Protein AF-A0A6V2DMD3-F1 (afdb_monomer_lite)

Foldseek 3Di:
DVCVVPVQVLLLVVLVVCQVVVCVQFNHKDFFQDQDPDDPVPDPDDQPGSGTRNKIKHQAGPQCVVQQWLQCCLPVPQPVVQVCCCPPVVWGWHWDADSPRRMIMIGISDHDDPVNSVVSNVDDTHPSHPCPPPVVVVVVVVVVVVVVPDDDDDDDDDDDDDDDDDDDDDDDDDD

InterPro domains:
  IPR025114 Beta-carotene isomerase D27-like, C-terminal [PF13225] (24-115)
  IPR038938 Beta-carotene isomerase D27-like [PTHR33591] (9-131)

Radius of gyration: 24.57 Å; chains: 1; bounding box: 37×68×65 Å

pLDDT: mean 73.6, std 21.99, range [28.81, 95.19]

Secondary structure (DSSP, 8-state):
--TTT-HHHHHHHHHHHHHHHHHHHTS-EEEE----S---TT-SS------SS-EEEESS-HHHHHH--HHHIIIIIIHHHHHHIIIII---EEEEE-TTT--EEEEETPPPPHHHHHHHHTPPPPTT-TTTTHHHHHHHHHHHHHTT--S------------------------

Organism: NCBI:txid49249

Structure (mmCIF, N/CA/C/O backbone):
data_AF-A0A6V2DMD3-F1
#
_entry.id   AF-A0A6V2DMD3-F1
#
loop_
_atom_site.group_PDB
_atom_site.id
_atom_site.type_symbol
_atom_site.label_atom_id
_atom_site.label_alt_id
_atom_site.label_comp_id
_atom_site.label_asym_id
_atom_site.label_entity_id
_atom_site.label_seq_id
_atom_site.pdbx_PDB_ins_code
_atom_site.Cartn_x
_atom_site.Cartn_y
_atom_site.Cartn_z
_atom_site.occupancy
_atom_site.B_iso_or_equiv
_atom_site.auth_seq_id
_atom_site.auth_comp_id
_atom_site.auth_asym_id
_atom_site.auth_atom_id
_atom_site.pdbx_PDB_model_num
ATOM 1 N N . MET A 1 1 ? 19.641 -5.371 -5.983 1.00 52.38 1 MET A N 1
ATOM 2 C CA . MET A 1 1 ? 19.283 -5.050 -7.387 1.00 52.38 1 MET A CA 1
ATOM 3 C C . MET A 1 1 ? 19.098 -6.328 -8.225 1.00 52.38 1 MET A C 1
ATOM 5 O O . MET A 1 1 ? 19.774 -6.500 -9.228 1.00 52.38 1 MET A O 1
ATOM 9 N N . PHE A 1 2 ? 18.177 -7.222 -7.837 1.00 55.59 2 PHE A N 1
ATOM 10 C CA . PHE A 1 2 ? 17.832 -8.437 -8.608 1.00 55.59 2 PHE A CA 1
ATOM 11 C C . PHE A 1 2 ? 16.557 -8.271 -9.464 1.00 55.59 2 PHE A C 1
ATOM 13 O O . PHE A 1 2 ? 16.241 -9.147 -10.261 1.00 55.59 2 PHE A O 1
ATOM 20 N N . ALA A 1 3 ? 15.847 -7.141 -9.340 1.00 59.28 3 ALA A N 1
ATOM 21 C CA . ALA A 1 3 ? 14.579 -6.881 -10.030 1.00 59.28 3 ALA A CA 1
ATOM 22 C C . ALA A 1 3 ? 14.731 -6.442 -11.501 1.00 59.28 3 ALA A C 1
ATOM 24 O O . ALA A 1 3 ? 13.913 -6.801 -12.341 1.00 59.28 3 ALA A O 1
ATOM 25 N N . LYS A 1 4 ? 15.806 -5.715 -11.834 1.00 65.50 4 LYS A N 1
ATOM 26 C CA . LYS A 1 4 ? 16.064 -5.181 -13.186 1.00 65.50 4 LYS A CA 1
ATOM 27 C C . LYS A 1 4 ? 16.256 -6.246 -14.283 1.00 65.50 4 LYS A C 1
ATOM 29 O O . LYS A 1 4 ? 15.747 -6.022 -15.375 1.00 65.50 4 LYS A O 1
ATOM 34 N N . PRO A 1 5 ? 16.943 -7.386 -14.049 1.00 72.00 5 PRO A N 1
ATOM 35 C CA . PRO A 1 5 ? 17.086 -8.402 -15.093 1.00 72.00 5 PRO A CA 1
ATOM 36 C C . PRO A 1 5 ? 15.813 -9.236 -15.322 1.00 72.00 5 PRO A C 1
ATOM 38 O O . PRO A 1 5 ? 15.647 -9.774 -16.411 1.00 72.00 5 PRO A O 1
ATOM 41 N N . PHE A 1 6 ? 14.908 -9.340 -14.337 1.00 78.62 6 PHE A N 1
ATOM 42 C CA . PHE A 1 6 ? 13.688 -10.157 -14.429 1.00 78.62 6 PHE A CA 1
ATOM 43 C C . PHE A 1 6 ? 12.488 -9.487 -13.723 1.00 78.62 6 PHE A C 1
ATOM 45 O O . PHE A 1 6 ? 12.069 -9.936 -12.648 1.00 78.62 6 PHE A O 1
ATOM 52 N N . PRO A 1 7 ? 11.898 -8.430 -14.314 1.00 75.88 7 PRO A N 1
ATOM 53 C CA . PRO A 1 7 ? 10.888 -7.601 -13.646 1.00 75.88 7 PRO A CA 1
ATOM 54 C C . PRO A 1 7 ? 9.601 -8.365 -13.300 1.00 75.88 7 PRO A C 1
ATOM 56 O O . PRO A 1 7 ? 9.080 -8.232 -12.196 1.00 75.88 7 PRO A O 1
ATOM 59 N N . VAL A 1 8 ? 9.123 -9.239 -14.192 1.00 81.31 8 VAL A N 1
ATOM 60 C CA . VAL A 1 8 ? 7.889 -10.022 -13.979 1.00 81.31 8 VAL A CA 1
ATOM 61 C C . VAL A 1 8 ? 8.061 -11.067 -12.874 1.00 81.31 8 VAL A C 1
ATOM 63 O O . VAL A 1 8 ? 7.178 -11.246 -12.039 1.00 81.31 8 VAL A O 1
ATOM 66 N N . PHE A 1 9 ? 9.204 -11.758 -12.844 1.00 85.00 9 PHE A N 1
ATOM 67 C CA . PHE A 1 9 ? 9.491 -12.746 -1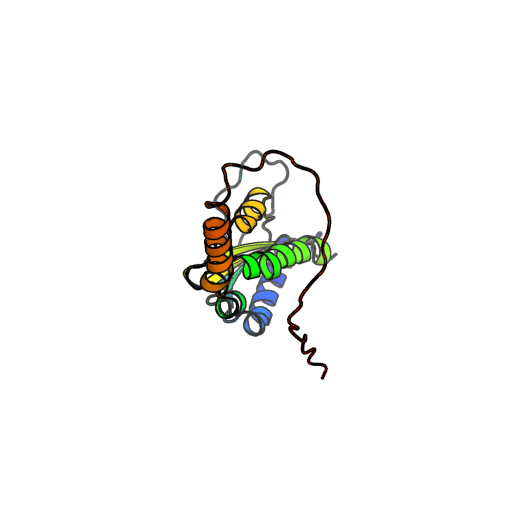1.802 1.00 85.00 9 PHE A CA 1
ATOM 68 C C . PHE A 1 9 ? 9.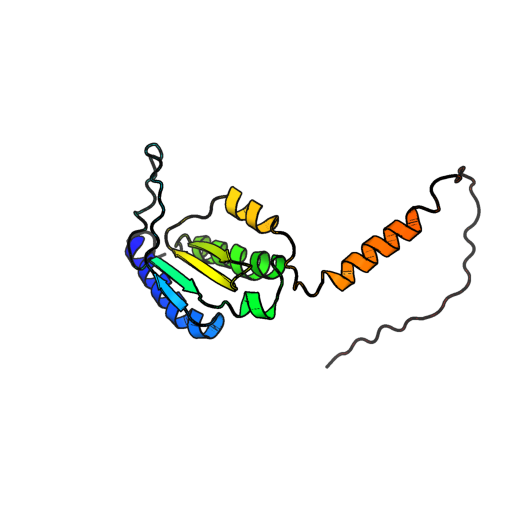606 -12.078 -10.430 1.00 85.00 9 PHE A C 1
ATOM 70 O O . PHE A 1 9 ? 9.023 -12.554 -9.457 1.00 85.00 9 PHE A O 1
ATOM 77 N N . SER A 1 10 ? 10.303 -10.940 -10.368 1.00 87.00 10 SER A N 1
ATOM 78 C CA . SER A 1 10 ? 10.438 -10.175 -9.133 1.00 87.00 10 SER A CA 1
ATOM 79 C C . SER A 1 10 ? 9.087 -9.664 -8.631 1.00 87.00 10 SER A C 1
ATOM 81 O O . SER A 1 10 ? 8.801 -9.806 -7.445 1.00 87.00 10 SER A O 1
ATOM 83 N N . ALA A 1 11 ? 8.225 -9.153 -9.514 1.00 87.38 11 ALA A N 1
ATOM 84 C CA . ALA A 1 11 ? 6.882 -8.711 -9.144 1.00 87.38 11 ALA A CA 1
ATOM 85 C C . ALA A 1 11 ? 6.029 -9.849 -8.557 1.00 87.38 11 ALA A C 1
ATOM 87 O O . ALA A 1 11 ? 5.439 -9.674 -7.497 1.00 87.38 11 ALA A O 1
ATOM 88 N N . LYS A 1 12 ? 6.028 -11.037 -9.179 1.00 90.00 12 LYS A N 1
ATOM 89 C CA . LYS A 1 12 ? 5.293 -12.213 -8.673 1.00 90.00 12 LYS A CA 1
ATOM 90 C C . LYS A 1 12 ? 5.809 -12.701 -7.320 1.00 90.00 12 LYS A C 1
ATOM 92 O O . LYS A 1 12 ? 5.022 -13.037 -6.441 1.00 90.00 12 LYS A O 1
ATOM 97 N N . LEU A 1 13 ? 7.131 -12.739 -7.144 1.00 90.62 13 LEU A N 1
ATOM 98 C CA . LEU A 1 13 ? 7.738 -13.154 -5.878 1.00 90.62 13 LEU A CA 1
ATOM 99 C C . LEU A 1 13 ? 7.415 -12.159 -4.759 1.00 90.62 13 LEU A C 1
ATOM 101 O O . LEU A 1 13 ? 7.098 -12.584 -3.6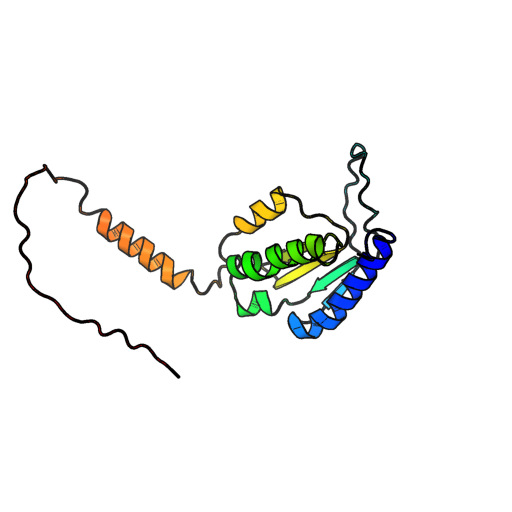52 1.00 90.62 13 LEU A O 1
ATOM 105 N N . ASN A 1 14 ? 7.447 -10.854 -5.051 1.00 90.38 14 ASN A N 1
ATOM 106 C CA . ASN A 1 14 ? 7.043 -9.826 -4.092 1.00 90.38 14 ASN A CA 1
ATOM 107 C C . ASN A 1 14 ? 5.547 -9.907 -3.773 1.00 90.38 14 ASN A C 1
ATOM 109 O O . ASN A 1 14 ? 5.205 -9.873 -2.600 1.00 90.38 14 ASN A O 1
ATOM 113 N N . ALA A 1 15 ? 4.674 -10.112 -4.764 1.00 91.19 15 ALA A N 1
ATOM 114 C CA . ALA A 1 15 ? 3.244 -10.314 -4.528 1.00 91.19 15 ALA A CA 1
ATOM 115 C C . ALA A 1 15 ? 2.986 -11.511 -3.598 1.00 91.19 15 ALA A C 1
ATOM 117 O O . ALA A 1 15 ? 2.295 -11.383 -2.589 1.00 91.19 15 ALA A O 1
ATOM 118 N N . LEU A 1 16 ? 3.617 -12.658 -3.865 1.00 92.19 16 LEU A N 1
ATOM 119 C CA . LEU A 1 16 ? 3.491 -13.839 -3.012 1.00 92.19 16 LEU A CA 1
ATOM 120 C C . LEU A 1 16 ? 4.034 -13.590 -1.596 1.00 92.19 16 LEU A C 1
ATOM 122 O O . LEU A 1 16 ? 3.382 -13.933 -0.611 1.00 92.19 16 LEU A O 1
ATOM 126 N N . ALA A 1 17 ? 5.213 -12.975 -1.484 1.00 92.31 17 ALA A N 1
ATOM 127 C CA . ALA A 1 17 ? 5.808 -12.646 -0.193 1.00 92.31 17 ALA A CA 1
ATOM 128 C C . ALA A 1 17 ? 4.921 -11.678 0.604 1.00 92.31 17 ALA A C 1
ATOM 130 O O . ALA A 1 17 ? 4.699 -11.891 1.796 1.00 92.31 17 ALA A O 1
ATOM 131 N N . THR A 1 18 ? 4.363 -10.658 -0.050 1.00 91.38 18 THR A N 1
ATOM 132 C CA . THR A 1 18 ? 3.427 -9.706 0.553 1.00 91.38 18 THR A CA 1
ATOM 133 C C . THR A 1 18 ? 2.111 -10.366 0.940 1.00 91.38 18 THR A C 1
ATOM 135 O O . THR A 1 18 ? 1.574 -10.012 1.979 1.00 91.38 18 THR A O 1
ATOM 138 N N . ALA A 1 19 ? 1.601 -11.351 0.201 1.00 92.81 19 ALA A N 1
ATOM 139 C CA . ALA A 1 19 ? 0.413 -12.089 0.627 1.00 92.81 19 ALA A CA 1
ATOM 140 C C . ALA A 1 19 ? 0.677 -12.905 1.909 1.00 92.81 19 ALA A C 1
ATOM 142 O O . ALA A 1 19 ? -0.101 -12.850 2.863 1.00 92.81 19 ALA A O 1
ATOM 143 N N . ILE A 1 20 ? 1.820 -13.596 1.978 1.00 91.81 20 ILE A N 1
ATOM 144 C CA . ILE A 1 20 ? 2.199 -14.413 3.142 1.00 91.81 20 ILE A CA 1
ATOM 145 C C . ILE A 1 20 ? 2.461 -13.530 4.370 1.00 91.81 20 ILE A C 1
ATOM 147 O O . ILE A 1 20 ? 1.866 -13.733 5.426 1.00 91.81 20 ILE A O 1
ATOM 151 N N . LEU A 1 21 ? 3.334 -12.528 4.237 1.00 89.88 21 LEU A N 1
ATOM 152 C CA . LEU A 1 21 ? 3.710 -11.642 5.344 1.00 89.88 21 LEU A CA 1
ATOM 153 C C . LEU A 1 21 ? 2.590 -10.654 5.694 1.00 89.88 21 LEU A C 1
ATOM 155 O O . LEU A 1 21 ? 2.385 -10.321 6.862 1.00 89.88 21 LEU A O 1
ATOM 159 N N . GLY A 1 22 ? 1.837 -10.213 4.689 1.00 87.69 22 GLY A N 1
ATOM 160 C CA . GLY A 1 22 ? 0.688 -9.329 4.842 1.00 87.69 22 GLY A CA 1
ATOM 161 C C . GLY A 1 22 ? -0.440 -9.972 5.636 1.00 87.69 22 GLY A C 1
ATOM 162 O O . GLY A 1 22 ? -1.087 -9.264 6.397 1.00 87.69 22 GLY A O 1
ATOM 163 N N . THR A 1 23 ? -0.594 -11.299 5.585 1.00 90.12 23 THR A N 1
ATOM 164 C CA . THR A 1 23 ? -1.583 -12.001 6.422 1.00 90.12 23 THR A CA 1
ATOM 165 C C . THR A 1 23 ? -1.356 -11.761 7.916 1.00 90.12 23 THR A C 1
ATOM 167 O O . THR A 1 23 ? -2.303 -11.571 8.680 1.00 90.12 23 THR A O 1
ATOM 170 N N . TRP A 1 24 ? -0.094 -11.695 8.341 1.00 90.50 24 TRP A N 1
ATOM 171 C CA . TRP A 1 24 ? 0.257 -11.380 9.725 1.00 90.50 24 TRP A CA 1
ATOM 172 C C . TRP A 1 24 ? 0.125 -9.879 10.044 1.00 90.50 24 TRP A C 1
ATOM 174 O O . TRP A 1 24 ? -0.374 -9.517 11.113 1.00 90.50 24 TRP A O 1
ATOM 184 N N . LEU A 1 25 ? 0.541 -9.010 9.113 1.00 90.50 25 LEU A N 1
ATOM 185 C CA . LEU A 1 25 ? 0.620 -7.558 9.314 1.00 90.50 25 LEU A CA 1
ATOM 186 C C . LEU A 1 25 ? -0.719 -6.826 9.112 1.00 90.50 25 LEU A C 1
ATOM 188 O O . LEU A 1 25 ? -1.130 -6.031 9.953 1.00 90.50 25 LEU A O 1
ATOM 192 N N . MET A 1 26 ? -1.369 -7.059 7.974 1.00 91.19 26 MET A N 1
ATOM 193 C CA . MET A 1 26 ? -2.531 -6.315 7.482 1.00 91.19 26 MET A CA 1
ATOM 194 C C . MET A 1 26 ? -3.835 -7.110 7.562 1.00 91.19 26 MET A C 1
ATOM 196 O O . MET A 1 26 ? -4.888 -6.488 7.573 1.00 91.19 26 MET A O 1
ATOM 200 N N . GLY A 1 27 ? -3.791 -8.439 7.669 1.00 91.81 27 GLY A N 1
ATOM 201 C CA . GLY A 1 27 ? -4.980 -9.299 7.668 1.00 91.81 27 GLY A CA 1
ATOM 202 C C . GLY A 1 27 ? -5.078 -10.134 6.396 1.00 91.81 27 GLY A C 1
ATOM 203 O O . GLY A 1 27 ? -4.126 -10.194 5.633 1.00 91.81 27 GLY A O 1
ATOM 204 N N . GLU A 1 28 ? -6.205 -10.809 6.175 1.00 92.94 28 GLU A N 1
ATOM 205 C CA . GLU A 1 28 ? -6.357 -11.789 5.089 1.00 92.94 28 GLU A CA 1
ATOM 206 C C . GLU A 1 28 ? -5.990 -11.213 3.708 1.00 92.94 28 GLU A C 1
ATOM 208 O O . GLU A 1 28 ? -6.658 -10.308 3.198 1.00 92.94 28 GLU A O 1
ATOM 213 N N . CYS A 1 29 ? -4.932 -11.768 3.107 1.00 94.50 29 CYS A N 1
ATOM 214 C CA . CYS A 1 29 ? -4.425 -11.389 1.791 1.00 94.50 29 CYS A CA 1
ATOM 215 C C . CYS A 1 29 ? -4.635 -12.519 0.781 1.00 94.50 29 CYS A C 1
ATOM 217 O O . CYS A 1 29 ? -4.333 -13.679 1.063 1.00 94.50 29 CYS A O 1
ATOM 219 N N . GLU A 1 30 ? -5.053 -12.171 -0.430 1.00 93.31 30 GLU A N 1
ATOM 220 C CA . GLU A 1 30 ? -5.197 -13.098 -1.549 1.00 93.31 30 GLU A CA 1
ATOM 221 C C . GLU A 1 30 ? -4.426 -12.575 -2.763 1.00 93.31 30 GLU A C 1
ATOM 223 O O . GLU A 1 30 ? -4.487 -11.390 -3.086 1.00 93.31 30 GLU A O 1
ATOM 228 N N . VAL A 1 31 ? -3.662 -13.446 -3.422 1.00 92.75 31 VAL A N 1
ATOM 229 C CA . VAL A 1 31 ? -2.966 -13.089 -4.664 1.00 92.75 31 VAL A CA 1
ATOM 230 C C . VAL A 1 31 ? -3.984 -13.094 -5.797 1.00 92.75 31 VAL A C 1
ATOM 232 O O . VAL A 1 31 ? -4.684 -14.087 -5.984 1.00 92.75 31 VAL A O 1
ATOM 235 N N . ASN A 1 32 ? -4.047 -12.009 -6.562 1.00 90.12 32 ASN A N 1
ATOM 236 C CA . ASN A 1 32 ? -4.946 -11.874 -7.699 1.00 90.12 32 ASN A CA 1
ATOM 237 C C . ASN A 1 32 ? -4.215 -11.438 -8.975 1.00 90.12 32 ASN A C 1
ATOM 239 O O . ASN A 1 32 ? -3.027 -11.086 -8.988 1.00 90.12 32 ASN A O 1
ATOM 243 N N . ASP A 1 33 ? -4.943 -11.514 -10.082 1.00 86.56 33 ASP A N 1
ATOM 244 C CA . ASP A 1 33 ? -4.492 -11.011 -11.369 1.00 86.56 33 ASP A CA 1
ATOM 245 C C . ASP A 1 33 ? -4.838 -9.516 -11.445 1.00 86.56 33 ASP A C 1
ATOM 247 O O . ASP A 1 33 ? -5.988 -9.123 -11.262 1.00 86.56 33 ASP A O 1
ATOM 251 N N . CYS A 1 34 ? -3.828 -8.670 -11.664 1.00 71.75 34 CYS A N 1
ATOM 252 C CA . CYS A 1 34 ? -4.034 -7.248 -11.927 1.00 71.75 34 CYS A CA 1
ATOM 253 C C . CYS A 1 34 ? -4.048 -7.036 -13.438 1.00 71.75 34 CYS A C 1
ATOM 255 O O . CYS A 1 34 ? -2.988 -6.963 -14.054 1.00 71.75 34 CYS A O 1
ATOM 257 N N . GLU A 1 35 ? -5.232 -6.926 -14.027 1.00 62.03 35 GLU A N 1
ATOM 258 C CA . GLU A 1 35 ? -5.384 -6.438 -15.395 1.00 62.03 35 GLU A CA 1
ATOM 259 C C . GLU A 1 35 ? -5.608 -4.923 -15.331 1.00 62.03 35 GLU A C 1
ATOM 261 O O . GLU A 1 35 ? -6.575 -4.447 -14.741 1.00 62.03 35 GLU A O 1
ATOM 266 N N . ILE A 1 36 ? -4.675 -4.151 -15.888 1.00 57.09 36 ILE A N 1
ATOM 267 C CA . ILE A 1 36 ? -4.909 -2.737 -16.191 1.00 57.09 36 ILE A CA 1
ATOM 268 C C . ILE A 1 36 ? -5.393 -2.659 -17.634 1.00 57.09 36 ILE A C 1
ATOM 270 O O . ILE A 1 36 ? -4.608 -2.829 -18.569 1.00 57.09 36 ILE A O 1
ATOM 274 N N . ASP A 1 37 ? -6.677 -2.366 -17.812 1.00 46.75 37 ASP A N 1
ATOM 275 C CA . ASP A 1 37 ? -7.200 -1.853 -19.073 1.00 46.75 37 ASP A CA 1
ATOM 276 C C . ASP A 1 37 ? -6.567 -0.480 -19.313 1.00 46.75 37 ASP A C 1
ATOM 278 O O . ASP A 1 37 ? -7.015 0.509 -18.742 1.00 46.75 37 ASP A O 1
ATOM 282 N N . ASN A 1 38 ? -5.460 -0.433 -20.063 1.00 42.88 38 ASN A N 1
ATOM 283 C CA . ASN A 1 38 ? -5.075 0.622 -21.014 1.00 42.88 38 ASN A CA 1
ATOM 284 C C . ASN A 1 38 ? -3.576 0.515 -21.359 1.00 42.88 38 ASN A C 1
ATOM 286 O O . ASN A 1 38 ? -2.736 1.138 -20.705 1.00 42.88 38 ASN A O 1
ATOM 290 N N . PRO A 1 39 ? -3.197 -0.190 -22.438 1.00 46.44 39 PRO A N 1
ATOM 291 C CA . PRO A 1 39 ? -1.955 0.127 -23.120 1.00 46.44 39 PRO A CA 1
ATOM 292 C C . PRO A 1 39 ? -2.183 1.426 -23.901 1.00 46.44 39 PRO A C 1
ATOM 294 O O . PRO A 1 39 ? -2.837 1.420 -24.941 1.00 46.44 39 PRO A O 1
ATOM 297 N N . ASN A 1 40 ? -1.658 2.556 -23.420 1.00 42.78 40 ASN A N 1
ATOM 298 C CA . ASN A 1 40 ? -1.500 3.721 -24.287 1.00 42.78 40 ASN A CA 1
ATOM 299 C C . ASN A 1 40 ? -0.540 3.311 -25.427 1.00 42.78 40 ASN A C 1
ATOM 301 O O . ASN A 1 40 ? 0.618 2.996 -25.147 1.00 42.78 40 ASN A O 1
ATOM 305 N N . PRO A 1 41 ? -0.975 3.279 -26.699 1.00 45.50 41 PRO A N 1
ATOM 306 C CA . PRO A 1 41 ? -0.160 2.763 -27.800 1.00 45.50 41 PRO A CA 1
ATOM 307 C C . PRO A 1 41 ? 1.050 3.650 -28.154 1.00 45.50 41 PRO A C 1
ATOM 309 O O . PRO A 1 41 ? 1.821 3.281 -29.036 1.00 45.50 41 PRO A O 1
ATOM 312 N N . ASN A 1 42 ? 1.237 4.797 -27.484 1.00 42.47 42 ASN A N 1
ATOM 313 C CA . ASN A 1 42 ? 2.246 5.803 -27.832 1.00 42.47 42 ASN A CA 1
ATOM 314 C C . ASN A 1 42 ? 3.389 5.979 -26.811 1.00 42.47 42 ASN A C 1
ATOM 316 O O . ASN A 1 42 ? 4.206 6.883 -26.980 1.00 42.47 42 ASN A O 1
ATOM 320 N N . SER A 1 43 ? 3.495 5.152 -25.765 1.00 43.66 43 SER A N 1
ATOM 321 C CA . SER A 1 43 ? 4.658 5.183 -24.864 1.00 43.66 43 SER A CA 1
ATOM 322 C C . SER A 1 43 ? 5.727 4.185 -25.321 1.00 43.66 43 SER A C 1
ATOM 324 O O . SER A 1 43 ? 5.593 2.977 -25.135 1.00 43.66 43 SER A O 1
ATOM 326 N N . THR A 1 44 ? 6.814 4.705 -25.899 1.00 42.00 44 THR A N 1
ATOM 327 C CA . THR A 1 44 ? 8.030 3.971 -26.319 1.00 42.00 44 THR A CA 1
ATOM 328 C C . THR A 1 44 ? 8.740 3.249 -25.161 1.00 42.00 44 THR A C 1
ATOM 330 O O . THR A 1 44 ? 9.602 2.403 -25.383 1.00 42.00 44 THR A O 1
ATOM 333 N N . GLU A 1 45 ? 8.348 3.525 -23.920 1.00 43.72 45 GLU A N 1
ATOM 334 C CA . GLU A 1 45 ? 8.723 2.760 -22.737 1.00 43.72 45 GLU A CA 1
ATOM 335 C C . GLU A 1 45 ? 7.536 1.880 -22.352 1.00 43.72 45 GLU A C 1
ATOM 337 O O . GLU A 1 45 ? 6.613 2.321 -21.676 1.00 43.72 45 GLU A O 1
ATOM 342 N N . GLN A 1 46 ? 7.511 0.649 -22.855 1.00 42.75 46 GLN A N 1
ATOM 343 C CA . GLN A 1 46 ? 6.475 -0.322 -22.514 1.00 42.75 46 GLN A CA 1
ATOM 344 C C . GLN A 1 46 ? 6.664 -0.751 -21.048 1.00 42.75 46 GLN A C 1
ATOM 346 O O . GLN A 1 46 ? 7.646 -1.446 -20.758 1.00 42.75 46 GLN A O 1
ATOM 351 N N . PRO A 1 47 ? 5.769 -0.386 -20.106 1.00 51.50 47 PRO A N 1
ATOM 352 C CA . PRO A 1 47 ? 5.727 -1.077 -18.827 1.00 51.50 47 PRO A CA 1
ATOM 353 C C . PRO A 1 47 ? 5.450 -2.565 -19.105 1.00 51.50 47 PRO A C 1
ATOM 355 O O . PRO A 1 47 ? 4.681 -2.889 -20.018 1.00 51.50 47 PRO A O 1
ATOM 358 N N . PRO A 1 48 ? 6.109 -3.494 -18.390 1.00 53.19 48 PRO A N 1
ATOM 359 C CA . PRO A 1 48 ? 5.906 -4.921 -18.607 1.00 53.19 48 PRO A CA 1
ATOM 360 C C . PRO A 1 48 ? 4.412 -5.249 -18.463 1.00 53.19 48 PRO A C 1
ATOM 362 O O . PRO A 1 48 ? 3.767 -4.673 -17.586 1.00 53.19 48 PRO A O 1
ATOM 365 N N . PRO A 1 49 ? 3.853 -6.159 -19.284 1.00 54.31 49 PRO A N 1
ATOM 366 C CA . PRO A 1 49 ? 2.449 -6.532 -19.177 1.00 54.31 49 PRO A CA 1
ATOM 367 C C . PRO A 1 49 ? 2.184 -7.012 -17.750 1.00 54.31 49 PRO A C 1
ATOM 369 O O . PRO A 1 49 ? 2.744 -8.023 -17.313 1.00 54.31 49 PRO A O 1
ATOM 372 N N . ILE A 1 50 ? 1.381 -6.249 -17.009 1.00 61.06 50 ILE A N 1
ATOM 373 C CA . ILE A 1 50 ? 0.888 -6.664 -15.700 1.00 61.06 50 ILE A CA 1
ATOM 374 C C . ILE A 1 50 ? -0.098 -7.780 -16.001 1.00 61.06 50 ILE A C 1
ATOM 376 O O . ILE A 1 50 ? -1.071 -7.585 -16.720 1.00 61.06 50 ILE A O 1
ATOM 380 N N . GLY A 1 51 ? 0.308 -8.991 -15.640 1.00 67.69 51 GLY A N 1
ATOM 381 C CA . GLY A 1 51 ? -0.158 -10.187 -16.323 1.00 67.69 51 GLY A CA 1
ATOM 382 C C . GLY A 1 51 ? -0.953 -11.109 -15.423 1.00 67.69 51 GLY A C 1
ATOM 383 O O . GLY A 1 51 ? -2.149 -11.245 -15.591 1.00 67.69 51 GLY A O 1
ATOM 384 N N . LYS A 1 52 ? -0.305 -11.818 -14.498 1.00 76.94 52 LYS A N 1
ATOM 385 C CA . LYS A 1 52 ? -0.972 -12.796 -13.615 1.00 76.94 52 LYS A CA 1
ATOM 386 C C . LYS A 1 52 ? -0.208 -12.935 -12.310 1.00 76.94 52 LYS A C 1
ATOM 388 O O . LYS A 1 52 ? 1.022 -12.957 -12.359 1.00 76.94 52 LYS A O 1
ATOM 393 N N . ASN A 1 53 ? -0.887 -13.116 -11.180 1.00 83.31 53 ASN A N 1
ATOM 394 C CA . ASN A 1 53 ? -0.298 -13.242 -9.838 1.00 83.31 53 ASN A CA 1
ATOM 395 C C . ASN A 1 53 ? 0.636 -12.079 -9.457 1.00 83.31 53 ASN A C 1
ATOM 397 O O . ASN A 1 53 ? 1.675 -12.274 -8.824 1.00 83.31 53 ASN A O 1
ATOM 401 N N . GLN A 1 54 ? 0.314 -10.876 -9.924 1.00 89.12 54 GLN A N 1
ATOM 402 C CA . GLN A 1 54 ? 1.053 -9.648 -9.613 1.00 89.12 54 GLN A CA 1
ATOM 403 C C . GLN A 1 54 ? 0.238 -8.700 -8.736 1.00 89.12 54 GLN A C 1
ATOM 405 O O . GLN A 1 54 ? 0.747 -7.658 -8.329 1.00 89.12 54 GLN A O 1
ATOM 410 N N . GLY A 1 55 ? -1.004 -9.060 -8.435 1.00 92.06 55 GLY A N 1
ATOM 411 C CA . GLY A 1 55 ? -1.841 -8.353 -7.497 1.00 92.06 55 GLY A CA 1
ATOM 412 C C . GLY A 1 55 ? -1.892 -9.039 -6.144 1.00 92.06 55 GLY A C 1
ATOM 413 O O . GLY A 1 55 ? -1.753 -10.260 -6.044 1.00 92.06 55 GLY A O 1
ATOM 414 N N . VAL A 1 56 ? -2.102 -8.247 -5.099 1.00 94.38 56 VAL A N 1
ATOM 415 C CA . VAL A 1 56 ? -2.497 -8.750 -3.783 1.00 94.38 56 VAL A CA 1
ATOM 416 C C . VAL A 1 56 ? -3.687 -7.935 -3.307 1.00 94.38 56 VAL A C 1
ATOM 418 O O . VAL A 1 56 ? -3.575 -6.722 -3.135 1.00 94.38 56 VAL A O 1
ATOM 421 N N . LEU A 1 57 ? -4.812 -8.600 -3.079 1.00 94.44 57 LEU A N 1
ATOM 422 C CA . LEU A 1 57 ? -5.983 -8.012 -2.450 1.00 94.44 57 LEU A CA 1
ATOM 423 C C . LEU A 1 57 ? -5.950 -8.316 -0.956 1.00 94.44 57 LEU A C 1
ATOM 425 O O . LEU A 1 57 ? -5.983 -9.475 -0.541 1.00 94.44 57 LEU A O 1
ATOM 429 N N . VAL A 1 58 ? -5.908 -7.269 -0.141 1.00 95.19 58 VAL A N 1
ATOM 430 C CA . VAL A 1 58 ? -6.160 -7.374 1.295 1.00 95.19 58 VAL A CA 1
ATOM 431 C C . VAL A 1 58 ? -7.662 -7.227 1.500 1.00 95.19 58 VAL A C 1
ATOM 433 O O . VAL A 1 58 ? -8.194 -6.144 1.268 1.00 95.19 58 VAL A O 1
ATOM 436 N N . LYS A 1 59 ? -8.342 -8.292 1.938 1.00 93.62 59 LYS A N 1
ATOM 437 C CA . LYS A 1 59 ? -9.810 -8.304 2.113 1.00 93.62 59 LYS A CA 1
ATOM 438 C C . LYS A 1 59 ? -10.279 -7.377 3.226 1.00 93.62 59 LYS A C 1
ATOM 440 O O . LYS A 1 59 ? -11.391 -6.870 3.210 1.00 93.62 59 LYS A O 1
ATOM 445 N N . ARG A 1 60 ? -9.440 -7.206 4.244 1.00 92.69 60 ARG A N 1
ATOM 446 C CA . ARG A 1 60 ? -9.758 -6.388 5.409 1.00 92.69 60 ARG A CA 1
ATOM 447 C C . ARG A 1 60 ? -8.473 -5.869 6.029 1.00 92.69 60 ARG A C 1
ATOM 449 O O . ARG A 1 60 ? -7.803 -6.582 6.771 1.00 92.69 60 ARG A O 1
ATOM 456 N N . CYS A 1 61 ? -8.098 -4.644 5.673 1.00 94.81 61 CYS A N 1
ATOM 457 C CA . CYS A 1 61 ? -6.838 -4.042 6.090 1.00 94.81 61 CYS A CA 1
ATOM 458 C C . CYS A 1 61 ? -6.913 -3.544 7.538 1.00 94.81 61 CYS A C 1
ATOM 460 O O . CYS A 1 61 ? -7.399 -2.444 7.803 1.00 94.81 61 CYS A O 1
ATOM 462 N N . ARG A 1 62 ? -6.345 -4.315 8.471 1.00 93.88 62 ARG A N 1
ATOM 463 C CA . ARG A 1 62 ? -6.260 -3.996 9.905 1.00 93.88 62 ARG A CA 1
ATOM 464 C C . ARG A 1 62 ? -5.757 -2.574 10.160 1.00 93.88 62 ARG A C 1
ATOM 466 O O . ARG A 1 62 ? -6.307 -1.874 10.999 1.00 93.88 62 ARG A O 1
ATOM 473 N N . PHE A 1 63 ? -4.764 -2.112 9.398 1.00 91.38 63 PHE A N 1
ATOM 474 C CA . PHE A 1 63 ? -4.221 -0.760 9.554 1.00 91.38 63 PHE A CA 1
ATOM 475 C C . PHE A 1 63 ? -5.269 0.333 9.291 1.00 91.38 63 PHE A C 1
ATOM 477 O O . PHE A 1 63 ? -5.376 1.302 10.047 1.00 91.38 63 PHE A O 1
ATOM 484 N N . LEU A 1 64 ? -6.061 0.185 8.227 1.00 92.06 64 LEU A N 1
ATOM 485 C CA . LEU A 1 64 ? -7.124 1.129 7.888 1.00 92.06 64 LEU A CA 1
ATOM 486 C C . LEU A 1 64 ? -8.300 1.024 8.871 1.00 92.06 64 LEU A C 1
ATOM 488 O O . LEU A 1 64 ? -8.890 2.039 9.242 1.00 92.06 64 LEU A O 1
ATOM 492 N N . GLU A 1 65 ? -8.607 -0.187 9.332 1.00 91.56 65 GLU A N 1
ATOM 493 C CA . GLU A 1 65 ? -9.681 -0.434 10.294 1.00 91.56 65 GLU A CA 1
ATOM 494 C C . GLU A 1 65 ? -9.400 0.087 11.698 1.00 91.56 65 GLU A C 1
ATOM 496 O O . GLU A 1 65 ? -10.306 0.602 12.347 1.00 91.56 65 GLU A O 1
ATOM 501 N N . GLU A 1 66 ? -8.167 -0.042 12.177 1.00 90.56 66 GLU A N 1
ATOM 502 C CA . GLU A 1 66 ? -7.783 0.427 13.507 1.00 90.56 66 GLU A CA 1
ATOM 503 C C . GLU A 1 66 ? -7.604 1.946 13.515 1.00 90.56 66 GLU A C 1
ATOM 505 O O . GLU A 1 66 ? -8.109 2.630 14.407 1.00 90.56 66 GLU A O 1
ATOM 510 N N . SER A 1 67 ? -6.941 2.499 12.492 1.00 90.81 67 SER A N 1
ATOM 511 C CA . SER A 1 67 ? -6.711 3.946 12.404 1.00 90.81 67 SER A CA 1
ATOM 512 C C . SER A 1 67 ? -7.987 4.738 12.122 1.00 90.81 67 SER A C 1
ATOM 514 O O . SER A 1 67 ? -8.094 5.890 12.547 1.00 90.81 67 SER A O 1
ATOM 516 N N . ASN A 1 68 ? -8.948 4.148 11.396 1.00 90.62 68 ASN A N 1
ATOM 517 C CA . ASN A 1 68 ? -10.194 4.791 10.969 1.00 90.62 68 ASN A CA 1
ATOM 518 C C . ASN A 1 68 ? -9.986 6.154 10.283 1.00 90.62 68 ASN A C 1
ATOM 520 O O . ASN A 1 68 ? -10.881 6.998 10.266 1.00 90.62 68 ASN A O 1
ATOM 524 N N . CYS A 1 69 ? -8.807 6.384 9.703 1.00 91.38 69 CYS A N 1
ATOM 525 C CA . CYS A 1 69 ? -8.392 7.693 9.226 1.00 91.38 69 CYS A CA 1
ATOM 526 C C . CYS A 1 69 ? -7.675 7.588 7.878 1.00 91.38 69 CYS A C 1
ATOM 528 O O . CYS A 1 69 ? -6.608 6.979 7.765 1.00 91.38 69 CYS A O 1
ATOM 530 N N . ALA A 1 70 ? -8.242 8.236 6.856 1.00 91.69 70 ALA A N 1
ATOM 531 C CA . ALA A 1 70 ? -7.680 8.252 5.509 1.00 91.69 70 ALA A CA 1
ATOM 532 C C . ALA A 1 70 ? -6.270 8.860 5.478 1.00 91.69 70 ALA A C 1
ATOM 534 O O . ALA A 1 70 ? -5.378 8.303 4.841 1.00 91.69 70 ALA A O 1
ATOM 535 N N . SER A 1 71 ? -6.030 9.946 6.222 1.00 91.62 71 SER A N 1
ATOM 536 C CA . SER A 1 71 ? -4.721 10.609 6.227 1.00 91.62 71 SER A CA 1
ATOM 537 C C . SER A 1 71 ? -3.621 9.733 6.832 1.00 91.62 71 SER A C 1
ATOM 539 O O . SER A 1 71 ? -2.494 9.754 6.340 1.00 91.62 71 SER A O 1
ATOM 541 N N . VAL A 1 72 ? -3.942 8.919 7.844 1.00 92.81 72 VAL A N 1
ATOM 542 C CA . VAL A 1 72 ? -3.005 7.945 8.428 1.00 92.81 72 VAL A CA 1
ATOM 543 C C . VAL A 1 72 ? -2.721 6.822 7.431 1.00 92.81 72 VAL A C 1
ATOM 545 O O . VAL A 1 72 ? -1.561 6.502 7.180 1.00 92.81 72 VAL A O 1
ATOM 548 N N . CYS A 1 73 ? -3.756 6.271 6.791 1.00 93.81 73 CYS A N 1
ATOM 549 C CA . CYS A 1 73 ? -3.602 5.267 5.735 1.00 93.81 73 CYS A CA 1
ATOM 550 C C . CYS A 1 73 ? -2.664 5.748 4.612 1.00 93.81 73 CYS A C 1
ATOM 552 O O . CYS A 1 73 ? -1.709 5.054 4.253 1.00 93.81 73 CYS A O 1
ATOM 554 N N . VAL A 1 74 ? -2.891 6.960 4.100 1.00 93.56 74 VAL A N 1
ATOM 555 C CA . VAL A 1 74 ? -2.132 7.513 2.972 1.00 93.56 74 VAL A CA 1
ATOM 556 C C . VAL A 1 74 ? -0.681 7.807 3.350 1.00 93.56 74 VAL A C 1
ATOM 558 O O . VAL A 1 74 ? 0.236 7.357 2.662 1.00 93.56 74 VAL A O 1
ATOM 561 N N . ASN A 1 75 ? -0.464 8.526 4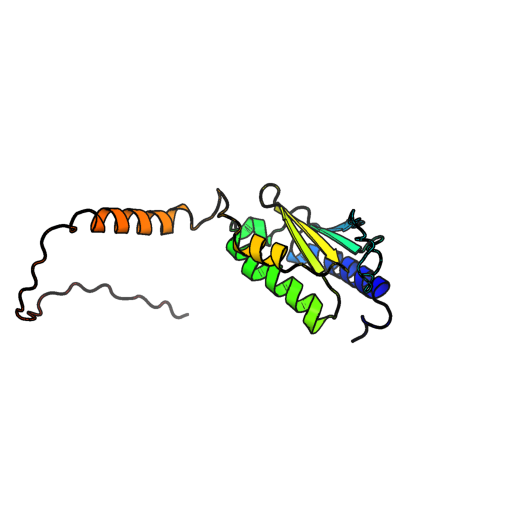.452 1.00 92.94 75 ASN A N 1
ATOM 562 C CA . ASN A 1 75 ? 0.860 9.047 4.793 1.00 92.94 75 ASN A CA 1
ATOM 563 C C . ASN A 1 75 ? 1.754 8.041 5.517 1.00 92.94 75 ASN A C 1
ATOM 565 O O . ASN A 1 75 ? 2.972 8.180 5.468 1.00 92.94 75 ASN A O 1
ATOM 569 N N . SER A 1 76 ? 1.181 7.038 6.185 1.00 92.75 76 SER A N 1
ATOM 570 C CA . SER A 1 76 ? 1.962 6.040 6.925 1.00 92.75 76 SER A CA 1
ATOM 571 C C . SER A 1 76 ? 2.093 4.717 6.182 1.00 92.75 76 SER A C 1
ATOM 573 O O . SER A 1 76 ? 3.130 4.070 6.290 1.00 92.75 76 SER A O 1
ATOM 575 N N . CYS A 1 77 ? 1.075 4.310 5.419 1.00 93.38 77 CYS A N 1
ATOM 576 C CA . CYS A 1 77 ? 1.097 3.037 4.704 1.00 93.38 77 CYS A CA 1
ATOM 577 C C . CYS A 1 77 ? 1.333 3.236 3.204 1.00 93.38 77 CYS A C 1
ATOM 579 O O . CYS A 1 77 ? 2.382 2.825 2.713 1.00 93.38 77 CYS A O 1
ATOM 581 N N . LYS A 1 78 ? 0.415 3.890 2.478 1.00 93.69 78 LYS A N 1
ATOM 582 C CA . LYS A 1 78 ? 0.436 3.959 1.003 1.00 93.69 78 LYS A CA 1
ATOM 583 C C . LYS A 1 78 ? 1.708 4.607 0.448 1.00 93.69 78 LYS A C 1
ATOM 585 O O . LYS A 1 78 ? 2.484 3.934 -0.225 1.00 93.69 78 LYS A O 1
ATOM 590 N N . ILE A 1 79 ? 1.937 5.889 0.733 1.00 94.25 79 ILE A N 1
ATOM 591 C CA . ILE A 1 79 ? 3.046 6.650 0.132 1.00 94.25 79 ILE A CA 1
ATOM 592 C C . ILE A 1 79 ? 4.413 6.068 0.531 1.00 94.25 79 ILE A C 1
ATOM 594 O O . ILE A 1 79 ? 5.230 5.822 -0.362 1.00 94.25 79 ILE A O 1
ATOM 598 N N . PRO A 1 80 ? 4.687 5.779 1.822 1.00 93.69 80 PRO A N 1
ATOM 599 C CA . PRO A 1 80 ? 5.980 5.221 2.212 1.00 93.69 80 PRO A CA 1
ATOM 600 C C . PRO A 1 80 ? 6.242 3.843 1.602 1.00 93.69 80 PRO A C 1
ATOM 602 O O . PRO A 1 80 ? 7.368 3.559 1.198 1.00 93.69 80 PRO A O 1
ATOM 605 N N . THR A 1 81 ? 5.212 3.000 1.499 1.00 92.88 81 THR A N 1
ATOM 606 C CA . THR A 1 81 ? 5.352 1.640 0.965 1.00 92.88 81 THR A CA 1
ATOM 607 C C . THR A 1 81 ? 5.627 1.672 -0.534 1.00 92.88 81 THR A C 1
ATOM 609 O O . THR A 1 81 ? 6.575 1.036 -0.990 1.00 92.88 81 THR A O 1
ATOM 612 N N . GLN A 1 82 ? 4.875 2.466 -1.302 1.00 94.00 82 GLN A N 1
ATOM 613 C CA . GLN A 1 82 ? 5.132 2.647 -2.736 1.00 94.00 82 GLN A CA 1
ATOM 614 C C . GLN A 1 82 ? 6.554 3.163 -2.992 1.00 94.00 82 GLN A C 1
ATOM 616 O O . GLN A 1 82 ? 7.274 2.613 -3.827 1.00 94.00 82 GLN A O 1
ATOM 621 N N . LYS A 1 83 ? 6.999 4.155 -2.210 1.00 93.00 83 LYS A N 1
ATOM 622 C CA . LYS A 1 83 ? 8.362 4.690 -2.290 1.00 93.00 83 LYS A CA 1
ATOM 623 C C . LYS A 1 83 ? 9.420 3.623 -1.988 1.00 93.00 83 LYS A C 1
ATOM 625 O O . LYS A 1 83 ? 10.363 3.468 -2.758 1.00 93.00 83 LYS A O 1
ATOM 630 N N . PHE A 1 84 ? 9.243 2.852 -0.915 1.00 92.62 84 PHE A N 1
ATOM 631 C CA . PHE A 1 84 ? 10.168 1.786 -0.523 1.00 92.62 84 PHE A CA 1
ATOM 632 C C . PHE A 1 84 ? 10.317 0.712 -1.608 1.00 92.62 84 PHE A C 1
ATOM 634 O O . PHE A 1 84 ? 11.428 0.280 -1.926 1.00 92.62 84 PHE A O 1
ATOM 641 N N . PHE A 1 85 ? 9.209 0.282 -2.212 1.00 91.00 85 PHE A N 1
ATOM 642 C CA . PHE A 1 85 ? 9.251 -0.735 -3.259 1.00 91.00 85 PHE A CA 1
ATOM 643 C C . PHE A 1 85 ? 9.973 -0.236 -4.521 1.00 91.00 85 PHE A C 1
ATOM 645 O O . PHE A 1 85 ? 10.791 -0.968 -5.087 1.00 91.00 85 PHE A O 1
ATOM 652 N N . ILE A 1 86 ? 9.776 1.028 -4.898 1.00 89.19 86 ILE A N 1
ATOM 653 C CA . ILE A 1 86 ? 10.460 1.644 -6.042 1.00 89.19 86 ILE A CA 1
ATOM 654 C C . ILE A 1 86 ? 11.955 1.852 -5.757 1.00 89.19 86 ILE A C 1
ATOM 656 O O . ILE A 1 86 ? 12.796 1.420 -6.547 1.00 89.19 86 ILE A O 1
ATOM 660 N N . GLU A 1 87 ? 12.305 2.486 -4.637 1.00 89.81 87 GLU A N 1
ATOM 661 C CA . GLU A 1 87 ? 13.678 2.924 -4.351 1.00 89.81 87 GLU A CA 1
ATOM 662 C C . GLU A 1 87 ? 14.568 1.795 -3.813 1.00 89.81 87 GLU A C 1
ATOM 664 O O . GLU A 1 87 ? 15.713 1.644 -4.247 1.00 89.81 87 GLU A O 1
ATOM 669 N N . ASN A 1 88 ? 14.060 0.981 -2.883 1.00 88.50 88 ASN A N 1
ATOM 670 C CA . ASN A 1 88 ? 14.856 -0.026 -2.178 1.00 88.50 88 ASN A CA 1
ATOM 671 C C . ASN A 1 88 ? 14.757 -1.411 -2.828 1.00 88.50 88 ASN A C 1
ATOM 673 O O . ASN A 1 88 ? 15.777 -2.085 -2.999 1.00 88.50 88 ASN A O 1
ATOM 677 N N . MET A 1 89 ? 13.548 -1.843 -3.205 1.00 86.19 89 MET A N 1
ATOM 678 C CA . MET A 1 89 ? 13.338 -3.161 -3.826 1.00 86.19 89 MET A CA 1
ATOM 679 C C . MET A 1 89 ? 13.539 -3.135 -5.349 1.00 86.19 89 MET A C 1
ATOM 681 O O . MET A 1 89 ? 13.934 -4.146 -5.939 1.00 86.19 89 MET A O 1
ATOM 685 N N . GLY A 1 90 ? 13.341 -1.977 -5.985 1.00 87.06 90 GLY A N 1
ATOM 686 C CA . GLY A 1 90 ? 13.419 -1.818 -7.437 1.00 87.06 90 GLY A CA 1
ATOM 687 C C . GLY A 1 90 ? 12.248 -2.463 -8.179 1.00 87.06 90 GLY A C 1
ATOM 688 O O . GLY A 1 90 ? 12.419 -2.876 -9.325 1.00 87.06 90 GLY A O 1
ATOM 689 N N . VAL A 1 91 ? 11.093 -2.592 -7.521 1.00 88.06 91 VAL A N 1
ATOM 690 C CA . VAL A 1 91 ? 9.857 -3.140 -8.088 1.00 88.06 91 VAL A CA 1
ATOM 691 C C . VAL A 1 91 ? 8.774 -2.075 -7.944 1.00 88.06 91 VAL A C 1
ATOM 693 O O . VAL A 1 91 ? 8.461 -1.708 -6.816 1.00 88.06 91 VAL A O 1
ATOM 696 N N . PRO A 1 92 ? 8.201 -1.557 -9.039 1.00 88.75 92 PRO A N 1
ATOM 697 C CA . PRO A 1 92 ? 7.142 -0.565 -8.931 1.00 88.75 92 PRO A CA 1
ATOM 698 C C . PRO A 1 92 ? 5.888 -1.189 -8.304 1.00 88.75 92 PRO A C 1
ATOM 700 O O . PRO A 1 92 ? 5.590 -2.364 -8.530 1.00 88.75 92 PRO A O 1
ATOM 703 N N . LEU A 1 93 ? 5.195 -0.417 -7.473 1.00 90.00 93 LEU A N 1
ATOM 704 C CA . LEU A 1 93 ? 3.996 -0.838 -6.760 1.00 90.00 93 LEU A CA 1
ATOM 705 C C . LEU A 1 93 ? 2.992 0.314 -6.739 1.00 90.00 93 LEU A C 1
ATOM 707 O O . LEU A 1 93 ? 3.314 1.397 -6.250 1.00 90.00 93 LEU A O 1
ATOM 711 N N . THR A 1 94 ? 1.759 0.028 -7.144 1.00 91.38 94 THR A N 1
ATOM 712 C CA . THR A 1 94 ? 0.604 0.901 -6.913 1.00 91.38 94 THR A CA 1
ATOM 713 C C . THR A 1 94 ? -0.297 0.281 -5.853 1.00 91.38 94 THR A C 1
ATOM 715 O O . THR A 1 94 ? -0.451 -0.933 -5.773 1.00 91.38 94 THR A O 1
ATOM 718 N N . MET A 1 95 ? -0.872 1.126 -5.001 1.00 92.81 95 MET A N 1
ATOM 719 C CA . MET A 1 95 ? -1.752 0.727 -3.905 1.00 92.81 95 MET A CA 1
ATOM 720 C C . MET A 1 95 ? -3.036 1.546 -3.975 1.00 92.81 95 MET A C 1
ATOM 722 O O . MET A 1 95 ? -2.990 2.785 -3.973 1.00 92.81 95 MET A O 1
ATOM 726 N N . THR A 1 96 ? -4.163 0.848 -3.976 1.00 92.19 96 THR A N 1
ATOM 727 C CA . THR A 1 96 ? -5.503 1.417 -4.114 1.00 92.19 96 THR A CA 1
ATOM 728 C C . THR A 1 96 ? -6.359 0.936 -2.942 1.00 92.19 96 THR A C 1
ATOM 730 O O . THR A 1 96 ? -6.891 -0.174 -2.991 1.00 92.19 96 THR A O 1
ATOM 733 N N . PRO A 1 97 ? -6.432 1.718 -1.849 1.00 93.06 97 PRO A N 1
ATOM 734 C CA . PRO A 1 97 ? -7.313 1.417 -0.728 1.00 93.06 97 PRO A CA 1
ATOM 735 C C . PRO A 1 97 ? -8.770 1.749 -1.071 1.00 93.06 97 PRO A C 1
ATOM 737 O O . PRO A 1 97 ? -9.043 2.785 -1.677 1.00 93.06 97 PRO A O 1
ATOM 740 N N . ASP A 1 98 ? -9.691 0.906 -0.617 1.00 92.38 98 ASP A N 1
ATOM 741 C CA . ASP A 1 98 ? -11.118 1.193 -0.541 1.00 92.38 98 ASP A CA 1
ATOM 742 C C . ASP A 1 98 ? -11.469 1.563 0.906 1.00 92.38 98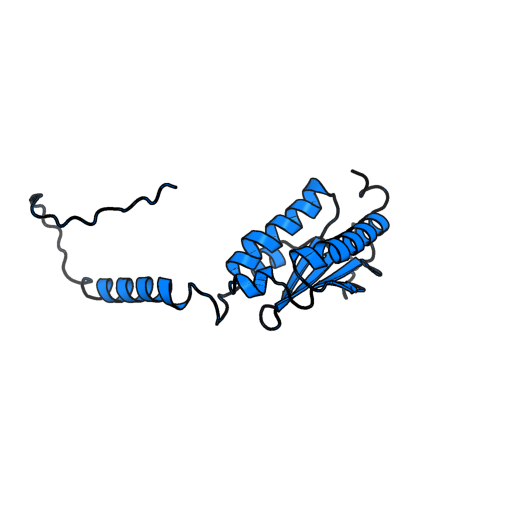 ASP A C 1
ATOM 744 O O . ASP A 1 98 ? -11.336 0.781 1.852 1.00 92.38 98 ASP A O 1
ATOM 748 N N . TYR A 1 99 ? -11.890 2.810 1.089 1.00 91.19 99 TYR A N 1
ATOM 749 C CA . TYR A 1 99 ? -12.175 3.373 2.400 1.00 91.19 99 TYR A CA 1
ATOM 750 C C . TYR A 1 99 ? -13.550 2.991 2.964 1.00 91.19 99 TYR A C 1
ATOM 752 O O . TYR A 1 99 ? -13.769 3.159 4.171 1.00 91.19 99 TYR A O 1
ATOM 760 N N . GLU A 1 100 ? -14.458 2.495 2.121 1.00 88.94 100 GLU A N 1
ATOM 761 C CA . GLU A 1 100 ? -15.801 2.067 2.513 1.00 88.94 100 GLU A CA 1
ATOM 762 C C . GLU A 1 100 ? -15.784 0.622 3.007 1.00 88.94 100 GLU A C 1
ATOM 764 O O . GLU A 1 100 ? -16.263 0.338 4.107 1.00 88.94 100 GLU A O 1
ATOM 769 N N . THR A 1 101 ? -15.177 -0.276 2.229 1.00 90.81 101 THR A N 1
ATOM 770 C CA . THR A 1 101 ? -15.094 -1.709 2.553 1.00 90.81 101 THR A CA 1
ATOM 771 C C . THR A 1 101 ? -13.917 -2.039 3.473 1.00 90.81 101 THR A C 1
ATOM 773 O O . THR A 1 101 ? -13.990 -2.984 4.259 1.00 90.81 101 THR A O 1
ATOM 776 N N . GLY A 1 102 ? -12.850 -1.234 3.441 1.00 90.81 102 GLY A N 1
ATOM 777 C CA . GLY A 1 102 ? -11.601 -1.519 4.149 1.00 90.81 102 GLY A CA 1
ATOM 778 C C . GLY A 1 102 ? -10.662 -2.455 3.382 1.00 90.81 102 GLY A C 1
ATOM 779 O O . GLY A 1 102 ? -9.663 -2.913 3.951 1.00 90.81 102 GLY A O 1
ATOM 780 N N . GLU A 1 103 ? -10.968 -2.742 2.117 1.00 94.25 103 GLU A N 1
ATOM 781 C CA . GLU A 1 103 ? -10.105 -3.499 1.216 1.00 94.25 103 GLU A CA 1
ATOM 782 C C . GLU A 1 103 ? -8.903 -2.657 0.760 1.00 94.25 103 GLU A C 1
ATOM 784 O O . GLU A 1 103 ? -8.927 -1.425 0.756 1.00 94.25 103 GLU A O 1
ATOM 789 N N . CYS A 1 104 ? -7.804 -3.308 0.385 1.00 93.94 104 CYS A N 1
ATOM 790 C CA . CYS A 1 104 ? -6.656 -2.613 -0.196 1.00 93.94 104 CYS A CA 1
ATOM 791 C C . CYS A 1 104 ? -6.014 -3.459 -1.291 1.00 93.94 104 CYS A C 1
ATOM 793 O O . CYS A 1 104 ? -5.496 -4.543 -1.021 1.00 93.94 104 CYS A O 1
ATOM 795 N N . GLN A 1 105 ? -6.033 -2.948 -2.521 1.00 93.38 105 GLN A N 1
ATOM 796 C CA . GLN A 1 105 ? -5.425 -3.603 -3.672 1.00 93.38 105 GLN A CA 1
ATOM 797 C C . GLN A 1 105 ? -3.982 -3.135 -3.852 1.00 93.38 105 GLN A C 1
ATOM 799 O O . GLN A 1 105 ? -3.705 -1.942 -3.957 1.00 93.38 105 GLN A O 1
ATOM 804 N N . PHE A 1 106 ? -3.064 -4.088 -3.955 1.00 93.06 106 PHE A N 1
ATOM 805 C CA . PHE A 1 106 ? -1.664 -3.881 -4.304 1.00 93.06 106 PHE A CA 1
ATOM 806 C C . PHE A 1 106 ? -1.456 -4.377 -5.732 1.00 93.06 106 PHE A C 1
ATOM 808 O O . PHE A 1 106 ? -1.863 -5.490 -6.054 1.00 93.06 106 PHE A O 1
ATOM 815 N N . ALA A 1 107 ? -0.817 -3.582 -6.582 1.00 91.06 107 ALA A N 1
ATOM 816 C CA . ALA A 1 107 ? -0.498 -3.926 -7.963 1.00 91.06 107 ALA A CA 1
ATOM 817 C C . ALA A 1 107 ? 1.016 -3.815 -8.183 1.00 91.06 107 ALA A C 1
ATOM 819 O O . ALA A 1 107 ? 1.560 -2.717 -8.326 1.00 91.06 107 ALA A O 1
ATOM 820 N N . PHE A 1 108 ? 1.710 -4.954 -8.186 1.00 89.94 108 PHE A N 1
ATOM 821 C CA . PHE A 1 108 ? 3.152 -5.019 -8.417 1.00 89.94 108 PHE A CA 1
ATOM 822 C C . PHE A 1 108 ? 3.467 -4.970 -9.913 1.00 89.94 108 PHE A C 1
ATOM 824 O O . PHE A 1 108 ? 2.900 -5.706 -10.717 1.00 89.94 108 PHE A O 1
ATOM 831 N N . GLY A 1 109 ? 4.439 -4.150 -10.296 1.00 84.00 109 GLY A N 1
ATOM 832 C CA . GLY A 1 109 ? 4.758 -3.869 -11.694 1.00 84.00 109 GLY A CA 1
ATOM 833 C C . GLY A 1 109 ? 4.125 -2.579 -12.222 1.00 84.00 109 GLY A C 1
ATOM 834 O O . GLY A 1 109 ? 4.510 -2.151 -13.306 1.00 84.00 109 GLY A O 1
ATOM 835 N N . LEU A 1 110 ? 3.220 -1.945 -11.462 1.00 84.56 110 LEU A N 1
ATOM 836 C CA . LEU A 1 110 ? 2.613 -0.663 -11.819 1.00 84.56 110 LEU A CA 1
ATOM 837 C C . LEU A 1 110 ? 3.331 0.482 -11.114 1.00 84.56 110 LEU A C 1
ATOM 839 O O . LEU A 1 110 ? 3.485 0.469 -9.893 1.00 84.56 110 LEU A O 1
ATOM 843 N N . THR A 1 111 ? 3.786 1.462 -11.887 1.00 86.00 111 THR A N 1
ATOM 844 C CA . THR A 1 111 ? 4.342 2.695 -11.329 1.00 86.00 111 THR A CA 1
ATOM 845 C C . THR A 1 111 ? 3.184 3.628 -10.976 1.00 86.00 111 THR A C 1
ATOM 847 O O . THR A 1 111 ? 2.379 3.911 -11.865 1.00 86.00 111 THR A O 1
ATOM 850 N N . PRO A 1 112 ? 3.088 4.115 -9.726 1.00 85.06 112 PRO A N 1
ATOM 851 C CA . PRO A 1 112 ? 2.057 5.067 -9.348 1.00 85.06 112 PRO A CA 1
ATOM 852 C C . PRO A 1 112 ? 2.281 6.377 -10.101 1.00 85.06 112 PRO A C 1
ATOM 854 O O . PRO A 1 112 ? 3.405 6.882 -10.179 1.00 85.06 112 PRO A O 1
ATOM 857 N N . THR A 1 113 ? 1.212 6.927 -10.663 1.00 87.50 113 THR A N 1
ATOM 858 C CA . THR A 1 113 ? 1.258 8.238 -11.312 1.00 87.50 113 THR A CA 1
ATOM 859 C C . THR A 1 113 ? 1.301 9.351 -10.265 1.00 87.50 113 THR A C 1
ATOM 861 O O . THR A 1 113 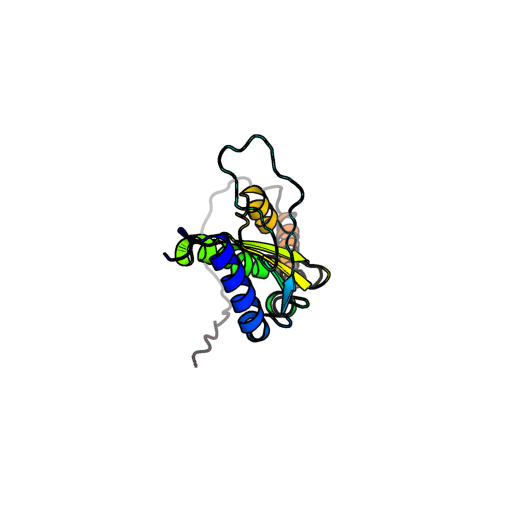? 0.875 9.182 -9.119 1.00 87.50 113 THR A O 1
ATOM 864 N N . THR A 1 114 ? 1.814 10.523 -10.642 1.00 85.62 114 THR A N 1
ATOM 865 C CA . THR A 1 114 ? 1.820 11.698 -9.756 1.00 85.62 114 THR A CA 1
ATOM 866 C C . THR A 1 114 ? 0.404 12.135 -9.387 1.00 85.62 114 THR A C 1
ATOM 868 O O . THR A 1 114 ? 0.156 12.483 -8.237 1.00 85.62 114 THR A O 1
ATOM 871 N N . GLU A 1 115 ? -0.539 12.029 -10.324 1.00 86.25 115 GLU A N 1
ATOM 872 C CA . GLU A 1 115 ? -1.951 12.365 -10.108 1.00 86.25 115 GLU A CA 1
ATOM 873 C C . GLU A 1 115 ? -2.607 11.451 -9.060 1.00 86.25 115 GLU A C 1
ATOM 875 O O . GLU A 1 115 ? -3.329 11.926 -8.186 1.00 86.25 115 GLU A O 1
ATOM 880 N N . GLU A 1 116 ? -2.314 10.145 -9.069 1.00 86.00 116 GLU A N 1
ATOM 881 C CA . GLU A 1 116 ? -2.823 9.208 -8.055 1.00 86.00 116 GLU A CA 1
ATOM 882 C C . GLU A 1 116 ? -2.261 9.485 -6.653 1.00 86.00 116 GLU A C 1
ATOM 884 O O . GLU A 1 116 ? -2.951 9.272 -5.649 1.00 86.00 116 GLU A O 1
ATOM 889 N N . LEU A 1 117 ? -1.009 9.945 -6.565 1.00 86.19 117 LEU A N 1
ATOM 890 C CA . LEU A 1 117 ? -0.384 10.337 -5.300 1.00 86.19 117 LEU A CA 1
ATOM 891 C C . LEU A 1 117 ? -1.006 11.626 -4.754 1.00 86.19 117 LEU A C 1
ATOM 893 O O . LEU A 1 117 ? -1.352 11.690 -3.574 1.00 86.19 117 LEU A O 1
ATOM 897 N N . GLU A 1 118 ? -1.199 12.629 -5.609 1.00 87.62 118 GLU A N 1
ATOM 898 C CA . GLU A 1 118 ? -1.862 13.885 -5.248 1.00 87.62 118 GLU A CA 1
ATOM 899 C C . GLU A 1 118 ? -3.329 13.660 -4.861 1.00 87.62 118 GLU A C 1
ATOM 901 O O . GLU A 1 118 ? -3.798 14.193 -3.853 1.00 87.62 118 GLU A O 1
ATOM 906 N N . GLY A 1 119 ? -4.053 12.812 -5.595 1.00 88.81 119 GLY A N 1
ATOM 907 C CA . GLY A 1 119 ? -5.416 12.407 -5.252 1.00 88.81 119 GLY A CA 1
ATOM 908 C C . GLY A 1 119 ? -5.491 11.702 -3.895 1.00 88.81 119 GLY A C 1
ATOM 909 O O . GLY A 1 119 ? -6.386 11.977 -3.094 1.00 88.81 119 GLY A O 1
ATOM 910 N N . ALA A 1 120 ? -4.506 10.854 -3.578 1.00 88.69 120 ALA A N 1
ATOM 911 C CA . ALA A 1 120 ? -4.419 10.219 -2.266 1.00 88.69 120 ALA A CA 1
ATOM 912 C C . ALA A 1 120 ? -4.217 11.250 -1.141 1.00 88.69 120 ALA A C 1
ATOM 914 O O . ALA A 1 120 ? -4.869 11.158 -0.103 1.00 88.69 120 ALA A O 1
ATOM 915 N N . LEU A 1 121 ? -3.370 12.264 -1.342 1.00 88.69 121 LEU A N 1
ATOM 916 C CA . LEU A 1 121 ? -3.151 13.330 -0.354 1.00 88.69 121 LEU A CA 1
ATOM 917 C C . LEU A 1 121 ? -4.404 14.182 -0.108 1.00 88.69 121 LEU A C 1
ATOM 919 O O . LEU A 1 121 ? -4.631 14.627 1.015 1.00 88.69 121 LEU A O 1
ATOM 923 N N . ASN A 1 122 ? -5.235 14.360 -1.135 1.00 89.25 122 ASN A N 1
ATOM 924 C CA . ASN A 1 122 ? -6.484 15.120 -1.066 1.00 89.25 122 ASN A CA 1
ATOM 925 C C . ASN A 1 122 ? -7.697 14.282 -0.622 1.00 89.25 122 ASN A C 1
ATOM 927 O O . ASN A 1 122 ? -8.831 14.761 -0.676 1.00 89.25 122 ASN A O 1
ATOM 931 N N . THR A 1 123 ? -7.489 13.036 -0.184 1.00 87.31 123 THR A N 1
ATOM 932 C CA . THR A 1 123 ? -8.589 12.167 0.253 1.00 87.31 123 THR A CA 1
ATOM 933 C C . THR A 1 123 ? -9.287 12.762 1.487 1.00 87.31 123 THR A C 1
ATOM 935 O O . THR A 1 123 ? -8.621 13.057 2.485 1.00 87.31 123 THR A O 1
ATOM 938 N N . PRO A 1 124 ? -10.625 12.935 1.465 1.00 87.25 124 PRO A N 1
ATOM 939 C CA . PRO A 1 124 ? -11.358 13.507 2.588 1.00 87.25 124 PRO A CA 1
ATOM 940 C C . PRO A 1 124 ? -11.319 12.601 3.827 1.00 87.25 124 PRO A C 1
ATOM 942 O O . PRO A 1 124 ? -11.055 11.400 3.759 1.00 87.25 124 PRO A O 1
ATOM 945 N N . CYS A 1 125 ? -11.619 13.180 4.992 1.00 87.56 125 CYS A N 1
ATOM 946 C CA . CYS A 1 125 ? -11.738 12.406 6.226 1.00 87.56 125 CYS A CA 1
ATOM 947 C C . CYS A 1 125 ? -12.861 11.365 6.127 1.00 87.56 125 CYS A C 1
ATOM 949 O O . CYS A 1 125 ? -13.947 11.645 5.618 1.00 87.56 125 CYS A O 1
ATOM 951 N N . LEU A 1 126 ? -12.619 10.183 6.696 1.00 87.62 126 LEU A N 1
ATOM 952 C CA . LEU A 1 126 ? -13.646 9.151 6.830 1.00 87.62 126 LEU A CA 1
ATOM 953 C C . LEU A 1 126 ? -14.712 9.599 7.833 1.00 87.62 126 LEU A C 1
ATOM 955 O O . LEU A 1 126 ? -14.395 10.277 8.810 1.00 87.62 126 LEU A O 1
ATOM 959 N N . GLN A 1 127 ? -15.955 9.147 7.656 1.00 83.75 127 GLN A N 1
ATOM 960 C CA . GLN A 1 127 ? -17.050 9.446 8.596 1.00 83.75 127 GLN A CA 1
ATOM 961 C C . GLN A 1 127 ? -16.743 8.978 10.026 1.00 83.75 127 GLN A C 1
ATOM 963 O O . GLN A 1 127 ? -17.139 9.607 11.001 1.00 83.75 127 GLN A O 1
ATOM 968 N N . ARG A 1 128 ? -15.980 7.889 10.140 1.00 81.94 128 ARG A N 1
ATOM 969 C CA . ARG A 1 128 ? -15.524 7.284 11.397 1.00 81.94 128 ARG A CA 1
ATOM 970 C C . ARG A 1 128 ? -14.195 7.843 11.923 1.00 81.94 128 ARG A C 1
ATOM 972 O O . ARG A 1 128 ? -13.610 7.254 12.825 1.00 81.94 128 ARG A O 1
ATOM 979 N N . CYS A 1 129 ? -13.693 8.944 11.361 1.00 85.06 129 CYS A N 1
ATOM 980 C CA . CYS A 1 129 ? -12.390 9.487 11.732 1.00 85.06 129 CYS A CA 1
ATOM 981 C C . CYS A 1 129 ? -12.382 10.010 13.184 1.00 85.06 129 CYS A C 1
ATOM 983 O O . CYS A 1 129 ? -13.172 10.904 13.506 1.00 85.06 129 CYS A O 1
ATOM 985 N N . PRO A 1 130 ? -11.468 9.530 14.055 1.00 82.19 130 PRO A N 1
ATOM 986 C CA . PRO A 1 130 ? -11.433 9.923 15.467 1.00 82.19 130 PRO A CA 1
ATOM 987 C C . PRO A 1 130 ? -11.270 11.433 15.690 1.00 82.19 130 PRO A C 1
ATOM 989 O O . PRO A 1 130 ? -11.784 11.989 16.659 1.00 82.19 130 PRO A O 1
ATOM 992 N N . SER A 1 131 ? -10.570 12.122 14.784 1.00 78.75 131 SER A N 1
ATOM 993 C CA . SER A 1 131 ? -10.309 13.561 14.888 1.00 78.75 131 SER A CA 1
ATOM 994 C C . SER A 1 131 ? -11.439 14.443 14.346 1.00 78.75 131 SER A C 1
ATOM 996 O O . SER A 1 131 ? -11.462 15.639 14.653 1.00 78.75 131 SER A O 1
ATOM 998 N N . LEU A 1 132 ? -12.402 13.877 13.604 1.00 69.31 132 LEU A N 1
ATOM 999 C CA . LEU A 1 132 ? -13.480 14.622 12.939 1.00 69.31 132 LEU A CA 1
ATOM 1000 C C . LEU A 1 132 ? -14.385 15.371 13.933 1.00 69.31 132 LEU A C 1
ATOM 1002 O O . LEU A 1 132 ? -14.918 16.428 13.600 1.00 69.31 132 LEU A O 1
ATOM 1006 N N . GLY A 1 133 ? -14.516 14.869 15.167 1.00 63.09 133 GLY A N 1
ATOM 1007 C CA . GLY A 1 133 ? -15.286 15.521 16.234 1.00 63.09 133 GLY A CA 1
ATOM 1008 C C . GLY A 1 133 ? -14.485 16.492 17.111 1.00 63.09 133 GLY A C 1
ATOM 1009 O O . GLY A 1 133 ? -15.040 17.468 17.610 1.00 63.09 133 GLY A O 1
ATOM 1010 N N . GLY A 1 134 ? -13.183 16.253 17.301 1.00 64.94 134 GLY A N 1
ATOM 1011 C CA . GLY A 1 134 ? -12.364 17.013 18.255 1.00 64.94 134 GLY A CA 1
ATOM 1012 C C . GLY A 1 134 ? -11.793 18.313 17.686 1.00 64.94 134 GLY A C 1
ATOM 1013 O O . GLY A 1 134 ? -11.896 19.368 18.307 1.00 64.94 134 GLY A O 1
ATOM 1014 N N . MET A 1 135 ? -11.210 18.251 16.486 1.00 62.53 135 MET A N 1
ATOM 1015 C CA . MET A 1 135 ? -10.497 19.390 15.888 1.00 62.53 135 MET A CA 1
ATOM 1016 C C . MET A 1 135 ? -11.434 20.352 15.150 1.00 62.53 135 MET A C 1
ATOM 1018 O O . MET A 1 135 ? -11.207 21.560 15.152 1.00 62.53 135 MET A O 1
ATOM 1022 N N . ARG A 1 136 ? -12.536 19.837 14.586 1.00 61.97 136 ARG A N 1
ATOM 1023 C CA . ARG A 1 136 ? -13.576 20.668 13.966 1.00 61.97 136 ARG A CA 1
ATOM 1024 C C . ARG A 1 136 ? -14.227 21.602 14.981 1.00 61.97 136 ARG A C 1
ATOM 1026 O O . ARG A 1 136 ? -14.383 22.779 14.690 1.00 61.97 136 ARG A O 1
ATOM 1033 N N . LYS A 1 137 ? -14.510 21.105 16.191 1.00 59.69 137 LYS A N 1
ATOM 1034 C CA . LYS A 1 137 ? -15.033 21.927 17.286 1.00 59.69 137 LYS A CA 1
ATOM 1035 C C . LYS A 1 137 ? -14.097 23.091 17.620 1.00 59.69 137 LYS A C 1
ATOM 1037 O O . LYS A 1 137 ? -14.561 24.212 17.744 1.00 59.69 137 LYS A O 1
ATOM 1042 N N . TRP A 1 138 ? -12.785 22.852 17.687 1.00 62.59 138 TRP A N 1
ATOM 1043 C CA . TRP A 1 138 ? -11.803 23.923 17.881 1.00 62.59 138 TRP A CA 1
ATOM 1044 C C . TRP A 1 138 ? -11.848 24.966 16.766 1.00 62.59 138 TRP A C 1
ATOM 1046 O O . TRP A 1 138 ? -11.848 26.160 17.052 1.00 62.59 138 TRP A O 1
ATOM 1056 N N . HIS A 1 139 ? -11.907 24.543 15.504 1.00 64.12 139 HIS A N 1
ATOM 1057 C CA . HIS A 1 139 ? -12.004 25.475 14.383 1.00 64.12 139 HIS A CA 1
ATOM 1058 C C . HIS A 1 139 ? -13.310 26.289 14.428 1.00 64.12 139 HIS A C 1
ATOM 1060 O O . HIS A 1 139 ? -13.266 27.514 14.323 1.00 64.12 139 HIS A O 1
ATOM 1066 N N . ASP A 1 140 ? -14.448 25.638 14.672 1.00 63.81 140 ASP A N 1
ATOM 1067 C CA . ASP A 1 140 ? -15.759 26.290 14.772 1.00 63.81 140 ASP A CA 1
ATOM 1068 C C . ASP A 1 140 ? -15.834 27.251 15.979 1.00 63.81 140 ASP A C 1
ATOM 1070 O O . ASP A 1 140 ? -16.305 28.381 15.838 1.00 63.81 140 ASP A O 1
ATOM 1074 N N . ASP A 1 141 ? -15.275 26.875 17.136 1.00 60.28 141 ASP A N 1
ATOM 1075 C CA . ASP A 1 141 ? -15.191 27.719 18.339 1.00 60.28 141 ASP A CA 1
ATOM 1076 C C . ASP A 1 141 ? -14.250 28.928 18.138 1.00 60.28 141 ASP A C 1
ATOM 1078 O O . ASP A 1 141 ? -14.455 29.996 18.725 1.00 60.28 141 ASP A O 1
ATOM 1082 N N . THR A 1 142 ? -13.218 28.792 17.297 1.00 58.97 142 THR A N 1
ATOM 1083 C CA . THR A 1 142 ? -12.269 29.877 16.981 1.00 58.97 142 THR A CA 1
ATOM 1084 C C . THR A 1 142 ? -12.847 30.842 15.941 1.00 58.97 142 THR A C 1
ATOM 1086 O O . THR A 1 142 ? -12.687 32.058 16.071 1.00 58.97 142 THR A O 1
ATOM 1089 N N . VAL A 1 143 ? -13.592 30.332 14.953 1.00 57.91 143 VAL A N 1
ATOM 1090 C CA . VAL A 1 143 ? -14.350 31.146 13.986 1.00 57.91 143 VAL A CA 1
ATOM 1091 C C . VAL A 1 143 ? -15.485 31.905 14.682 1.00 57.91 143 VAL A C 1
ATOM 1093 O O . VAL A 1 143 ? -15.650 33.102 14.445 1.00 57.91 143 VAL A O 1
ATOM 1096 N N . GLY A 1 144 ? -16.201 31.264 15.613 1.00 53.59 144 GLY A N 1
ATOM 1097 C CA . GLY A 1 144 ? -17.249 31.908 16.412 1.00 53.59 144 GLY A CA 1
ATOM 1098 C C . GLY A 1 144 ? -16.733 33.028 17.325 1.00 53.59 144 GLY A C 1
ATOM 1099 O O . GLY A 1 144 ? -17.440 34.004 17.564 1.00 53.59 144 GLY A O 1
ATOM 1100 N N . LYS A 1 145 ? -15.479 32.946 17.791 1.00 51.81 145 LYS A N 1
ATOM 1101 C CA . LYS A 1 145 ? -14.845 34.008 18.596 1.00 51.81 145 LYS A CA 1
ATOM 1102 C C . LYS A 1 145 ? -14.297 35.176 17.770 1.00 51.81 145 LYS A C 1
ATOM 1104 O O . LYS A 1 145 ? -14.240 36.287 18.292 1.00 51.81 145 LYS A O 1
ATOM 1109 N N . ASN A 1 146 ? -13.934 34.963 16.503 1.00 50.72 146 ASN A N 1
ATOM 1110 C CA . ASN A 1 146 ? -13.413 36.026 15.629 1.00 50.72 146 ASN A CA 1
ATOM 1111 C C . ASN A 1 146 ? -14.490 36.788 14.839 1.00 50.72 146 ASN A C 1
ATOM 1113 O O . ASN A 1 146 ? -14.213 37.875 14.341 1.00 50.72 146 ASN A O 1
ATOM 1117 N N . GLN A 1 147 ? -15.730 36.295 14.764 1.00 47.34 147 GLN A N 1
ATOM 1118 C CA . GLN A 1 147 ? -16.828 37.023 14.106 1.00 47.34 147 GLN A CA 1
ATOM 1119 C C . GLN A 1 147 ? -17.418 38.176 14.943 1.00 47.34 147 GLN A C 1
ATOM 1121 O O . GLN A 1 147 ? -18.234 38.939 14.436 1.00 47.34 147 GLN A O 1
ATOM 1126 N N . GLY A 1 148 ? -16.992 38.344 16.202 1.00 41.16 148 GLY A N 1
ATOM 1127 C CA . GLY A 1 148 ? -17.470 39.408 17.100 1.00 41.16 148 GLY A CA 1
ATOM 1128 C C . GLY A 1 148 ? -16.533 40.609 17.289 1.00 41.16 148 GLY A C 1
ATOM 1129 O O . GLY A 1 148 ? -16.884 41.526 18.024 1.00 41.16 148 GLY A O 1
ATOM 1130 N N . LYS A 1 149 ? -15.341 40.628 16.679 1.00 38.31 149 LYS A N 1
ATOM 1131 C CA . LYS A 1 149 ? -14.363 41.730 16.808 1.00 38.31 149 LYS A CA 1
ATOM 1132 C C . LYS A 1 149 ? -13.833 42.148 15.434 1.00 38.31 149 LYS A C 1
ATOM 1134 O O . LYS A 1 149 ? -12.642 42.087 15.164 1.00 38.31 149 LYS A O 1
ATOM 1139 N N . GLY A 1 150 ? -14.756 42.502 14.543 1.00 38.06 150 GLY A N 1
ATOM 1140 C CA . GLY A 1 150 ? -14.477 42.910 13.163 1.00 38.06 150 GLY A CA 1
ATOM 1141 C C . GLY A 1 150 ? -14.912 44.337 12.824 1.00 38.06 150 GLY A C 1
ATOM 1142 O O . GLY A 1 150 ? -15.089 44.640 11.651 1.00 38.06 150 GLY A O 1
ATOM 1143 N N . SER A 1 151 ? -15.116 45.206 13.812 1.00 37.91 151 SER A N 1
ATOM 1144 C CA . SER A 1 151 ? -15.291 46.646 13.601 1.00 37.91 151 SER A CA 1
ATOM 1145 C C . SER A 1 151 ? -14.792 47.378 14.842 1.00 37.91 151 SER A C 1
ATOM 1147 O O . SER A 1 151 ? -15.154 46.996 15.949 1.00 37.91 151 SER A O 1
ATOM 1149 N N . ASP A 1 152 ? -13.976 48.406 14.642 1.00 37.78 152 ASP A N 1
ATOM 1150 C CA . ASP A 1 152 ? -13.392 49.287 15.661 1.00 37.78 152 ASP A CA 1
ATOM 1151 C C . ASP A 1 152 ? -12.139 48.759 16.372 1.00 37.78 152 ASP A C 1
ATOM 1153 O O . ASP A 1 152 ? -12.144 48.385 17.540 1.00 37.78 152 ASP A O 1
ATOM 1157 N N . LEU A 1 153 ? -11.007 48.833 15.671 1.00 35.28 153 LEU A N 1
ATOM 1158 C CA . LEU A 1 153 ? -9.720 49.122 16.304 1.00 35.28 153 LEU A CA 1
ATOM 1159 C C . LEU A 1 153 ? -8.985 50.154 15.448 1.00 35.28 153 LEU A C 1
ATOM 1161 O O . LEU A 1 153 ? -8.193 49.850 14.558 1.00 35.28 153 LEU A O 1
ATOM 1165 N N . ILE A 1 154 ? -9.332 51.407 15.730 1.00 36.06 154 ILE A N 1
ATOM 1166 C CA . ILE A 1 154 ? -8.493 52.571 15.480 1.00 36.06 154 ILE A CA 1
ATOM 1167 C C . ILE A 1 154 ? -7.208 52.342 16.284 1.00 36.06 154 ILE A C 1
ATOM 1169 O O . ILE A 1 154 ? -7.256 51.972 17.457 1.00 36.06 154 ILE A O 1
ATOM 1173 N N . MET A 1 155 ? -6.064 52.502 15.625 1.00 37.16 155 MET A N 1
ATOM 1174 C CA . MET A 1 155 ? -4.747 52.434 16.248 1.00 37.16 155 MET A CA 1
ATOM 1175 C C . MET A 1 155 ? -4.624 53.522 17.321 1.00 37.16 155 MET A C 1
ATOM 1177 O O . MET A 1 155 ? -4.454 54.690 16.979 1.00 37.16 155 MET A O 1
ATOM 1181 N N . GLU A 1 156 ? -4.640 53.149 18.599 1.00 33.12 156 GLU A N 1
ATOM 1182 C CA . GLU A 1 156 ? -4.090 53.990 19.661 1.00 33.12 156 GLU A CA 1
ATOM 1183 C C . GLU A 1 156 ? -3.038 53.221 20.460 1.00 33.12 156 GLU A C 1
ATOM 1185 O O . GLU A 1 156 ? -3.257 52.125 20.974 1.00 33.12 156 GLU A O 1
ATOM 1190 N N . ASN A 1 157 ? -1.849 53.821 20.489 1.00 36.00 157 ASN A N 1
ATOM 1191 C CA . ASN A 1 157 ? -0.692 53.411 21.265 1.00 36.00 157 ASN A CA 1
ATOM 1192 C C . ASN A 1 157 ? -1.001 53.507 22.764 1.00 36.00 157 ASN A C 1
ATOM 1194 O O . ASN A 1 157 ? -1.460 54.553 23.219 1.00 36.00 157 ASN A O 1
ATOM 1198 N N . GLY A 1 158 ? -0.644 52.493 23.553 1.00 30.33 158 GLY A N 1
ATOM 1199 C CA . GLY A 1 158 ? -0.675 52.635 25.008 1.00 30.33 158 GLY A CA 1
ATOM 1200 C C . GLY A 1 158 ? -0.403 51.350 25.780 1.00 30.33 158 GLY A C 1
ATOM 1201 O O . GLY A 1 158 ? -1.227 50.449 25.777 1.00 30.33 158 GLY A O 1
ATOM 1202 N N . SER A 1 159 ? 0.751 51.335 26.455 1.00 29.14 159 SER A N 1
ATOM 1203 C CA . SER A 1 159 ? 1.046 50.665 27.738 1.00 29.14 159 SER A CA 1
ATOM 1204 C C . SER A 1 159 ? 0.706 49.176 27.911 1.00 29.14 159 SER A C 1
ATOM 1206 O O . SER A 1 159 ? -0.440 48.773 28.079 1.00 29.14 159 SER A O 1
ATOM 1208 N N . VAL A 1 160 ? 1.773 48.375 27.996 1.00 32.66 160 VAL A N 1
ATOM 1209 C CA . VAL A 1 160 ? 1.783 47.033 28.588 1.00 32.66 160 VAL A CA 1
ATOM 1210 C C . VAL A 1 160 ? 1.583 47.164 30.097 1.00 32.66 160 VAL A C 1
ATOM 1212 O O . VAL A 1 160 ? 2.453 47.706 30.772 1.00 32.66 160 VAL A O 1
ATOM 1215 N N . ASP A 1 161 ? 0.483 46.622 30.612 1.00 28.81 161 ASP A N 1
ATOM 1216 C CA . ASP A 1 161 ? 0.318 46.321 32.033 1.00 28.81 161 ASP A CA 1
ATOM 1217 C C . ASP A 1 161 ? 0.182 44.801 32.210 1.00 28.81 161 ASP A C 1
ATOM 1219 O O . ASP A 1 161 ? -0.837 44.186 31.889 1.00 28.81 161 ASP A O 1
ATOM 1223 N N . GLU A 1 162 ? 1.253 44.186 32.717 1.00 40.22 162 GLU A N 1
ATOM 1224 C CA . GLU A 1 162 ? 1.241 42.861 33.339 1.00 40.22 162 GLU A CA 1
ATOM 1225 C C . GLU A 1 162 ? 0.308 42.873 34.553 1.00 40.22 162 GLU A C 1
ATOM 1227 O O . GLU A 1 162 ? 0.605 43.606 35.489 1.00 40.22 162 GLU A O 1
ATOM 1232 N N . LYS A 1 163 ? -0.721 42.008 34.607 1.00 32.03 163 LYS A N 1
ATOM 1233 C CA . LYS A 1 163 ? -1.159 41.305 35.836 1.00 32.03 163 LYS A CA 1
ATOM 1234 C C . LYS A 1 163 ? -2.029 40.080 35.527 1.00 32.03 163 LYS A C 1
ATOM 1236 O O . LYS A 1 163 ? -3.030 40.189 34.830 1.00 32.03 163 LYS A O 1
ATOM 1241 N N . GLY A 1 164 ? -1.720 38.978 36.216 1.00 29.25 164 GLY A N 1
ATOM 1242 C CA . GLY A 1 164 ? -2.723 38.031 36.723 1.00 29.25 164 GLY A CA 1
ATOM 1243 C C . GLY A 1 164 ? -2.788 36.689 36.002 1.00 29.25 164 GLY A C 1
ATOM 1244 O O . GLY A 1 164 ? -3.526 36.541 35.036 1.00 29.25 164 GLY A O 1
ATOM 1245 N N . GLY A 1 165 ? -2.028 35.712 36.500 1.00 30.56 165 GLY A N 1
ATOM 1246 C CA . GLY A 1 165 ? -2.047 34.332 36.024 1.00 30.56 165 GLY A CA 1
ATOM 1247 C C . GLY A 1 165 ? -3.207 33.487 36.552 1.00 30.56 165 GLY A C 1
ATOM 1248 O O . GLY A 1 165 ? -3.867 33.847 37.521 1.00 30.56 165 GLY A O 1
ATOM 1249 N N . ASP A 1 166 ? -3.363 32.315 35.945 1.00 33.97 166 ASP A N 1
ATOM 1250 C CA . ASP A 1 166 ? -3.700 31.085 36.658 1.00 33.97 166 ASP A CA 1
ATOM 1251 C C . ASP A 1 166 ? -2.998 29.912 35.959 1.00 33.97 166 ASP A C 1
ATOM 1253 O O . ASP A 1 166 ? -2.947 29.826 34.728 1.00 33.97 166 ASP A O 1
ATOM 1257 N N . GLY A 1 167 ? -2.346 29.084 36.765 1.00 42.50 167 GLY A N 1
ATOM 1258 C CA . GLY A 1 167 ? -1.423 28.046 36.346 1.00 42.50 167 GLY A CA 1
ATOM 1259 C C . GLY A 1 167 ? -2.153 26.788 35.900 1.00 42.50 167 GLY A C 1
ATOM 1260 O O . GLY A 1 167 ? -2.944 26.213 36.636 1.00 42.50 167 GLY A O 1
ATOM 1261 N N . SER A 1 168 ? -1.818 26.299 34.711 1.00 43.69 168 SER A N 1
ATOM 1262 C CA . SER A 1 168 ? -2.093 24.917 34.322 1.00 43.69 168 SER A CA 1
ATOM 1263 C C . SER A 1 168 ? -0.765 24.177 34.254 1.00 43.69 168 SER A C 1
ATOM 1265 O O . SER A 1 168 ? 0.039 24.365 33.344 1.00 43.69 168 SER A O 1
ATOM 1267 N N . GLN A 1 169 ? -0.512 23.394 35.297 1.00 39.19 169 GLN A N 1
ATOM 1268 C CA . GLN A 1 169 ? 0.676 22.575 35.481 1.00 39.19 169 GLN A CA 1
ATOM 1269 C C . GLN A 1 169 ? 0.659 21.427 34.453 1.00 39.19 169 GLN A C 1
ATOM 1271 O O . GLN A 1 169 ? -0.218 20.566 34.491 1.00 39.19 169 GLN A O 1
ATOM 1276 N N . CYS A 1 170 ? 1.613 21.425 33.518 1.00 37.09 170 CYS A N 1
ATOM 1277 C CA . CYS A 1 170 ? 1.862 20.300 32.616 1.00 37.09 170 CYS A CA 1
ATOM 1278 C C . CYS A 1 170 ? 2.345 19.091 33.426 1.00 37.09 170 CYS A C 1
ATOM 1280 O O . CYS A 1 170 ? 3.442 19.114 33.983 1.00 37.09 170 CYS A O 1
ATOM 1282 N N . PHE A 1 171 ? 1.543 18.029 33.468 1.00 35.88 171 PHE A N 1
ATOM 1283 C CA . PHE A 1 171 ? 1.976 16.723 33.955 1.00 35.88 171 PHE A CA 1
ATOM 1284 C C . PHE A 1 171 ? 2.684 15.990 32.808 1.00 35.88 171 PHE A C 1
ATOM 1286 O O . PHE A 1 171 ? 2.044 15.469 31.895 1.00 35.88 171 PHE A O 1
ATOM 1293 N N . LEU A 1 172 ? 4.017 15.987 32.839 1.00 37.19 172 LEU A N 1
ATOM 1294 C CA . LEU A 1 172 ? 4.833 15.026 32.102 1.00 37.19 172 LEU A CA 1
ATOM 1295 C C . LEU A 1 172 ? 4.724 13.681 32.830 1.00 37.19 172 LEU A C 1
ATOM 1297 O O . LEU A 1 172 ? 5.133 13.562 33.983 1.00 37.19 172 LEU A O 1
ATOM 1301 N N . MET A 1 173 ? 4.139 12.681 32.174 1.00 40.84 173 MET A N 1
ATOM 1302 C CA . MET A 1 173 ? 4.297 11.283 32.570 1.00 40.84 173 MET A CA 1
ATOM 1303 C C . MET A 1 173 ? 5.596 10.768 31.947 1.00 40.84 173 MET A C 1
ATOM 1305 O O . MET A 1 173 ? 5.628 10.426 30.767 1.00 40.84 173 MET A O 1
ATOM 1309 N N . GLU A 1 174 ? 6.662 10.748 32.741 1.00 41.12 174 GLU A N 1
ATOM 1310 C CA . GLU A 1 174 ? 7.810 9.867 32.525 1.00 41.12 174 GLU A CA 1
ATOM 1311 C C . GLU A 1 174 ? 7.497 8.506 33.151 1.00 41.12 174 GLU A C 1
ATOM 1313 O O . GLU A 1 174 ? 7.025 8.433 34.287 1.00 41.12 174 GLU A O 1
ATOM 1318 N N . ASN A 1 175 ? 7.767 7.445 32.396 1.00 40.78 175 ASN A N 1
ATOM 1319 C CA . ASN A 1 175 ? 7.954 6.092 32.902 1.00 40.78 175 ASN A CA 1
ATOM 1320 C C . ASN A 1 175 ? 9.125 5.468 32.144 1.00 40.78 175 ASN A C 1
ATOM 1322 O O . ASN A 1 175 ? 9.129 5.598 30.897 1.00 40.78 175 ASN A O 1
#

Sequence (175 aa):
MFAKPFPVFSAKLNALATAILGTWLMGECEVNDCEIDNPNPNSTEQPPPIGKNQGVLVKRCRFLEESNCASVCVNSCKIPTQKFFIENMGVPLTMTPDYETGECQFAFGLTPTTEELEGALNTPCLQRCPSLGGMRKWHDDTVGKNQGKGSDLIMENGSVDEKGGDGSQCFLMEN